Protein AF-A0A392R224-F1 (afdb_monomer_lite)

InterPro domains:
  IPR007122 Villin/Gelsolin [PTHR11977] (1-79)

Sequence (80 aa):
MVESMKFLASQARIYEGNEPIQFHSILQTFIVFKGGLSDGYKTYIAEKEIPDDTYTEDSLGLFRIQGSGPDNMQAIQVEP

Organism: NCBI:txid97028

Structure (mmCIF, N/CA/C/O backbone):
data_AF-A0A392R224-F1
#
_entry.id   AF-A0A392R224-F1
#
loop_
_atom_site.group_PDB
_atom_site.id
_atom_site.type_symbol
_atom_site.label_atom_id
_atom_site.label_alt_id
_atom_site.label_comp_id
_atom_site.label_asym_id
_atom_site.label_entity_id
_atom_site.label_seq_id
_atom_site.pdbx_PDB_ins_code
_atom_site.Cartn_x
_atom_site.Cartn_y
_atom_site.Cartn_z
_atom_site.occupancy
_atom_site.B_iso_or_equiv
_atom_site.auth_seq_id
_atom_site.auth_comp_id
_atom_site.auth_asym_id
_atom_site.auth_atom_id
_atom_site.pdbx_PDB_model_num
ATOM 1 N N . MET A 1 1 ? 19.057 11.330 3.595 1.00 68.31 1 MET A N 1
ATOM 2 C CA . MET A 1 1 ? 18.598 10.076 2.948 1.00 68.31 1 MET A CA 1
ATOM 3 C C . MET A 1 1 ? 19.340 9.783 1.641 1.00 68.31 1 MET A C 1
ATOM 5 O O . MET A 1 1 ? 19.850 8.682 1.489 1.00 68.31 1 MET A O 1
ATOM 9 N N . VAL A 1 2 ? 19.449 10.735 0.705 1.00 77.62 2 VAL A N 1
ATOM 10 C CA . VAL A 1 2 ? 20.188 10.508 -0.559 1.00 77.62 2 VAL A CA 1
ATOM 11 C C . VAL A 1 2 ? 21.702 10.387 -0.321 1.00 77.62 2 VAL A C 1
ATOM 13 O O . VAL A 1 2 ? 22.345 9.469 -0.826 1.00 77.62 2 VAL A O 1
ATOM 16 N N . GLU A 1 3 ? 22.252 11.241 0.547 1.00 87.19 3 GLU A N 1
ATOM 17 C CA . GLU A 1 3 ? 23.662 11.195 0.968 1.00 87.19 3 GLU A CA 1
ATOM 18 C C . GLU A 1 3 ? 24.034 9.879 1.667 1.00 87.19 3 GLU A C 1
ATOM 20 O O . GLU A 1 3 ? 25.077 9.298 1.378 1.00 87.19 3 GLU A O 1
ATOM 25 N N . SER A 1 4 ? 23.154 9.343 2.524 1.00 92.31 4 SER A N 1
ATOM 26 C CA . SER A 1 4 ? 23.373 8.051 3.196 1.00 92.31 4 SER A CA 1
ATOM 27 C C . SER A 1 4 ? 23.412 6.868 2.224 1.00 92.31 4 SER A C 1
ATOM 29 O O . SER A 1 4 ? 23.999 5.840 2.544 1.00 92.31 4 SER A O 1
ATOM 31 N N . MET A 1 5 ? 22.835 7.018 1.026 1.00 91.25 5 MET A N 1
ATOM 32 C CA . MET A 1 5 ? 22.918 6.037 -0.065 1.00 91.25 5 MET A CA 1
ATOM 33 C C . MET A 1 5 ? 23.995 6.385 -1.103 1.00 91.25 5 MET A C 1
ATOM 35 O O . MET A 1 5 ? 24.013 5.806 -2.190 1.00 91.25 5 MET A O 1
ATOM 39 N N . LYS A 1 6 ? 24.897 7.326 -0.786 1.00 93.62 6 LYS A N 1
ATOM 40 C CA . LYS A 1 6 ? 26.007 7.762 -1.650 1.00 93.62 6 LYS A CA 1
ATOM 41 C C . LYS A 1 6 ? 25.560 8.151 -3.065 1.00 93.62 6 LYS A C 1
ATOM 43 O O . LYS A 1 6 ? 26.326 7.988 -4.008 1.00 93.62 6 LYS A O 1
ATOM 48 N N . PHE A 1 7 ? 24.327 8.644 -3.213 1.00 90.62 7 PHE A N 1
ATOM 49 C CA . PHE A 1 7 ? 23.747 9.032 -4.505 1.00 90.62 7 PHE A CA 1
ATOM 50 C C . PHE A 1 7 ? 23.654 7.896 -5.547 1.00 90.62 7 PHE A C 1
ATOM 52 O O . PHE A 1 7 ? 23.523 8.169 -6.736 1.00 90.62 7 PHE A O 1
ATOM 59 N N . LEU A 1 8 ? 23.706 6.627 -5.124 1.00 95.00 8 LEU A N 1
ATOM 60 C CA . LEU A 1 8 ? 23.652 5.475 -6.037 1.00 95.00 8 LEU A CA 1
ATOM 61 C C . LEU A 1 8 ? 22.225 4.995 -6.326 1.00 95.00 8 LEU A C 1
ATOM 63 O O . LEU A 1 8 ? 21.983 4.362 -7.349 1.00 95.00 8 LEU A O 1
ATOM 67 N N . ALA A 1 9 ? 21.286 5.267 -5.421 1.00 91.19 9 ALA A N 1
ATOM 68 C CA . ALA A 1 9 ? 19.903 4.831 -5.553 1.00 91.19 9 ALA A CA 1
ATOM 69 C C . ALA A 1 9 ? 19.050 5.879 -6.279 1.00 91.19 9 ALA A C 1
ATOM 71 O O . ALA A 1 9 ? 19.129 7.074 -5.984 1.00 91.19 9 ALA A O 1
ATOM 72 N N . SER A 1 10 ? 18.179 5.422 -7.178 1.00 89.56 10 SER A N 1
ATOM 73 C CA . SER A 1 10 ? 17.101 6.247 -7.724 1.00 89.56 10 SER A CA 1
ATOM 74 C C . SER A 1 10 ? 15.963 6.359 -6.710 1.00 89.56 10 SER A C 1
ATOM 76 O O . SER A 1 10 ? 15.568 5.367 -6.101 1.00 89.56 10 SER A O 1
ATOM 78 N N . GLN A 1 11 ? 15.420 7.564 -6.537 1.00 89.81 11 GLN A N 1
ATOM 79 C CA . GLN A 1 11 ? 14.284 7.810 -5.652 1.00 89.81 11 GLN A CA 1
ATOM 80 C C . GLN A 1 11 ? 13.009 7.989 -6.477 1.00 89.81 11 GLN A C 1
ATOM 82 O O . GLN A 1 11 ? 12.988 8.767 -7.429 1.00 89.81 11 GLN A O 1
ATOM 87 N N . ALA A 1 12 ? 11.940 7.298 -6.086 1.00 90.81 12 ALA A N 1
ATOM 88 C CA . ALA A 1 12 ? 10.612 7.460 -6.660 1.00 90.81 12 ALA A CA 1
ATOM 89 C C . ALA A 1 12 ? 9.615 7.823 -5.557 1.00 90.81 12 ALA A C 1
ATOM 91 O O . ALA A 1 12 ? 9.694 7.310 -4.440 1.00 90.81 12 ALA A O 1
ATOM 92 N N . ARG A 1 13 ? 8.671 8.707 -5.884 1.00 93.12 13 ARG A N 1
ATOM 93 C CA . ARG A 1 13 ? 7.483 8.962 -5.070 1.00 93.12 13 ARG A CA 1
ATOM 94 C C . ARG A 1 13 ? 6.294 8.389 -5.819 1.00 93.12 13 ARG A C 1
ATOM 96 O O . ARG A 1 13 ? 6.014 8.824 -6.931 1.00 93.12 13 ARG A O 1
ATOM 103 N N . ILE A 1 14 ? 5.640 7.412 -5.212 1.00 92.31 14 ILE A N 1
ATOM 104 C CA . ILE A 1 14 ? 4.531 6.677 -5.812 1.00 92.31 14 ILE A CA 1
ATOM 105 C C . ILE A 1 14 ? 3.288 6.986 -4.986 1.00 92.31 14 ILE A C 1
ATOM 107 O O . ILE A 1 14 ? 3.360 7.038 -3.757 1.00 92.31 14 ILE A O 1
ATOM 111 N N . TYR A 1 15 ? 2.184 7.249 -5.672 1.00 91.56 15 TYR A N 1
ATOM 112 C CA . TYR A 1 15 ? 0.880 7.473 -5.062 1.00 91.56 15 TYR A CA 1
ATOM 113 C C . TYR A 1 15 ? -0.037 6.315 -5.428 1.00 91.56 15 TYR A C 1
ATOM 115 O O . TYR A 1 15 ? 0.101 5.752 -6.514 1.00 91.56 15 TYR A O 1
ATOM 123 N N . GLU A 1 16 ? -0.979 6.013 -4.539 1.00 88.06 16 GLU A N 1
ATOM 124 C CA . GLU A 1 16 ? -2.004 5.000 -4.774 1.00 88.06 16 GLU A CA 1
ATOM 125 C C . GLU A 1 16 ? -2.739 5.253 -6.104 1.00 88.06 16 GLU A C 1
ATOM 127 O O . GLU A 1 16 ? -3.096 6.392 -6.436 1.00 88.06 16 GLU A O 1
ATOM 132 N N . GLY A 1 17 ? -2.911 4.194 -6.895 1.00 86.06 17 GLY A N 1
ATOM 133 C CA . GLY A 1 17 ? -3.552 4.227 -8.211 1.00 86.06 17 GLY A CA 1
ATOM 134 C C . GLY A 1 17 ? -2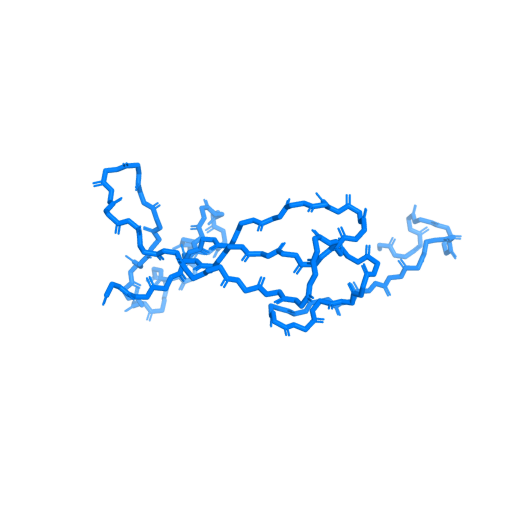.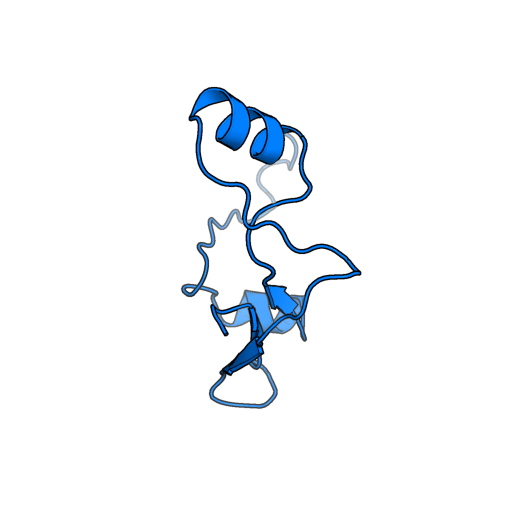686 4.816 -9.330 1.00 86.06 17 GLY A C 1
ATOM 135 O O . GLY A 1 17 ? -3.151 4.924 -10.465 1.00 86.06 17 GLY A O 1
ATOM 136 N N . ASN A 1 18 ? -1.449 5.220 -9.024 1.00 89.25 18 ASN A N 1
ATOM 137 C CA . ASN A 1 18 ? -0.477 5.773 -9.970 1.00 89.25 18 ASN A CA 1
ATOM 138 C C . ASN A 1 18 ? 0.851 4.999 -9.913 1.00 89.25 18 ASN A C 1
ATOM 140 O O . ASN A 1 18 ? 1.940 5.573 -10.023 1.00 89.25 18 ASN A O 1
ATOM 144 N N . GLU A 1 19 ? 0.769 3.690 -9.698 1.00 89.38 19 GLU A N 1
ATOM 145 C CA . GLU A 1 19 ? 1.918 2.802 -9.635 1.00 89.38 19 GLU A CA 1
ATOM 146 C C . GLU A 1 19 ? 2.550 2.612 -11.030 1.00 89.38 19 GLU A C 1
ATOM 148 O O . GLU A 1 19 ? 1.857 2.295 -12.001 1.00 89.38 19 GLU A O 1
ATOM 153 N N . PRO A 1 20 ? 3.877 2.788 -11.177 1.00 89.38 20 PRO A N 1
ATOM 154 C CA . PRO A 1 20 ? 4.562 2.482 -12.427 1.00 89.38 20 PRO A CA 1
ATOM 155 C C . PRO A 1 20 ? 4.694 0.966 -12.623 1.00 89.38 20 PRO A C 1
ATOM 157 O O . PRO A 1 20 ? 4.720 0.202 -11.661 1.00 89.38 20 PRO A O 1
ATOM 160 N N . ILE A 1 21 ? 4.890 0.511 -13.865 1.00 87.50 21 ILE A N 1
ATOM 161 C CA . ILE A 1 21 ? 5.004 -0.928 -14.171 1.00 87.50 21 ILE A CA 1
ATOM 162 C C . ILE A 1 21 ? 6.099 -1.634 -13.351 1.00 87.50 21 ILE A C 1
ATOM 164 O O . ILE A 1 21 ? 5.909 -2.763 -12.907 1.00 87.50 21 ILE A O 1
ATOM 168 N N . GLN A 1 22 ? 7.209 -0.945 -13.061 1.00 90.56 22 GLN A N 1
ATOM 169 C CA . GLN A 1 22 ? 8.303 -1.476 -12.244 1.00 90.56 22 GLN A CA 1
ATOM 170 C C . GLN A 1 22 ? 7.870 -1.785 -10.804 1.00 90.56 22 GLN A C 1
ATOM 172 O O . GLN A 1 22 ? 8.396 -2.719 -10.206 1.00 90.56 22 GLN A O 1
ATOM 177 N N . PHE A 1 23 ? 6.916 -1.032 -10.247 1.00 89.88 23 PHE A N 1
ATOM 178 C CA . PHE A 1 23 ? 6.379 -1.287 -8.910 1.00 89.88 23 PHE A CA 1
ATOM 179 C C . PHE A 1 23 ? 5.678 -2.647 -8.861 1.00 89.88 23 PHE A C 1
ATOM 181 O O . PHE A 1 23 ? 5.966 -3.463 -7.984 1.00 89.88 23 PHE A O 1
ATOM 188 N N . HIS A 1 24 ? 4.844 -2.930 -9.865 1.00 86.88 24 HIS A N 1
ATOM 189 C CA . HIS A 1 24 ? 4.189 -4.227 -10.004 1.00 86.88 24 HIS A CA 1
ATOM 190 C C . HIS A 1 24 ? 5.191 -5.357 -10.253 1.00 86.88 24 HIS A C 1
ATOM 192 O O . HIS A 1 24 ? 5.052 -6.425 -9.670 1.00 86.88 24 HIS A O 1
ATOM 198 N N . SER A 1 25 ? 6.250 -5.120 -11.036 1.00 87.38 25 SER A N 1
ATOM 199 C CA . SER A 1 25 ? 7.294 -6.132 -11.252 1.00 87.38 25 SER A CA 1
ATOM 200 C C . SER A 1 25 ? 8.056 -6.499 -9.972 1.00 87.38 25 SER A C 1
ATOM 202 O O . SER A 1 25 ? 8.488 -7.640 -9.834 1.00 87.38 25 SER A O 1
ATOM 204 N N . ILE A 1 26 ? 8.236 -5.548 -9.047 1.00 88.50 26 ILE A N 1
ATOM 205 C CA . ILE A 1 26 ? 8.943 -5.775 -7.778 1.00 88.50 26 ILE A CA 1
ATOM 206 C C . ILE A 1 26 ? 8.057 -6.524 -6.780 1.00 88.50 26 ILE A C 1
ATOM 208 O O . ILE A 1 26 ? 8.523 -7.469 -6.149 1.00 88.50 26 ILE A O 1
ATOM 212 N N . LEU A 1 27 ? 6.803 -6.095 -6.613 1.00 87.56 27 LEU A N 1
ATOM 213 C CA . LEU A 1 27 ? 5.911 -6.675 -5.605 1.00 87.56 27 LEU A CA 1
ATOM 214 C C . LEU A 1 27 ? 5.186 -7.930 -6.094 1.00 87.56 27 LEU A C 1
ATOM 216 O O . LEU A 1 27 ? 4.841 -8.765 -5.267 1.00 87.56 27 LEU A O 1
ATOM 220 N N . GLN A 1 28 ? 4.978 -8.069 -7.410 1.00 81.94 28 GLN A N 1
ATOM 221 C CA . GLN A 1 28 ? 4.252 -9.139 -8.121 1.00 81.94 28 GLN A CA 1
ATOM 222 C C . GLN A 1 28 ? 2.767 -9.277 -7.749 1.00 81.94 28 GLN A C 1
ATOM 224 O O . GLN A 1 28 ? 1.918 -9.504 -8.603 1.00 81.94 28 GLN A O 1
ATOM 229 N N . THR A 1 29 ? 2.426 -9.133 -6.475 1.00 81.06 29 THR A N 1
ATOM 230 C CA . THR A 1 29 ? 1.073 -9.095 -5.935 1.00 81.06 29 THR A CA 1
ATOM 231 C C . THR A 1 29 ? 1.077 -8.135 -4.756 1.00 81.06 29 THR A C 1
ATOM 233 O O . THR A 1 29 ? 1.904 -8.257 -3.855 1.00 81.06 29 THR A O 1
ATOM 236 N N . PHE A 1 30 ? 0.147 -7.183 -4.738 1.00 86.25 30 PHE A N 1
ATOM 237 C CA . PHE A 1 30 ? -0.050 -6.328 -3.573 1.00 86.25 30 PHE A CA 1
ATOM 238 C C . PHE A 1 30 ? -1.536 -6.085 -3.321 1.00 86.25 30 PHE A C 1
ATOM 240 O O . PHE A 1 30 ? -2.354 -6.060 -4.246 1.00 86.25 30 PHE A O 1
ATOM 247 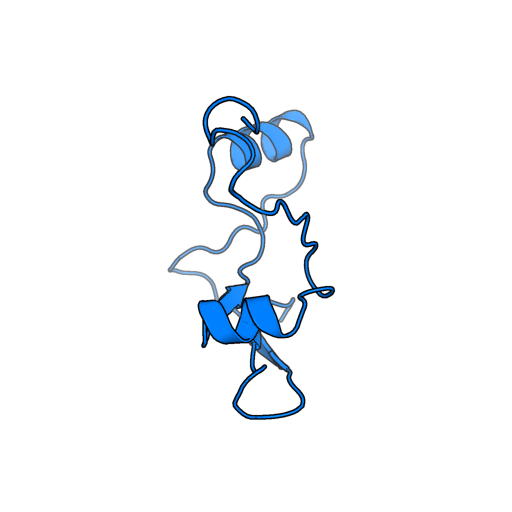N N . ILE A 1 31 ? -1.868 -5.962 -2.039 1.00 89.56 31 ILE A N 1
ATOM 248 C CA . ILE A 1 31 ? -3.225 -5.783 -1.535 1.00 89.56 31 ILE A CA 1
ATOM 249 C C . ILE A 1 31 ? -3.243 -4.463 -0.774 1.00 89.56 31 ILE A C 1
ATOM 251 O O . ILE A 1 31 ? -2.422 -4.255 0.121 1.00 89.56 31 ILE A O 1
ATOM 255 N N . VAL A 1 32 ? -4.165 -3.580 -1.137 1.00 90.50 32 VAL A N 1
ATOM 256 C CA . VAL A 1 32 ? -4.361 -2.290 -0.476 1.00 90.50 32 VAL A CA 1
ATOM 257 C C . VAL A 1 32 ? -5.552 -2.409 0.462 1.00 90.50 32 VAL A C 1
ATOM 259 O O . VAL A 1 32 ? -6.678 -2.633 0.018 1.00 90.50 32 VAL A O 1
ATOM 262 N N . PHE A 1 33 ? -5.290 -2.274 1.757 1.00 90.00 33 PHE A N 1
ATO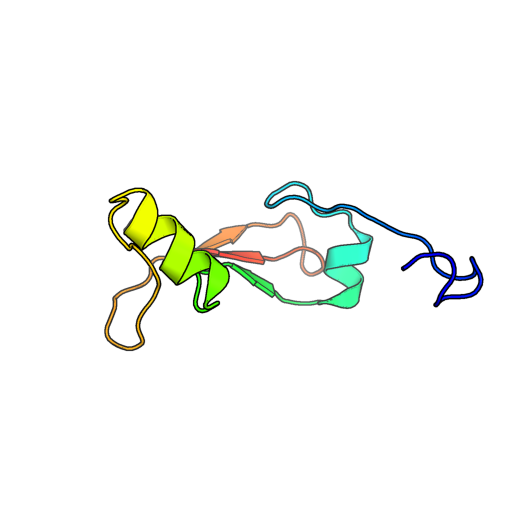M 263 C CA . PHE A 1 33 ? -6.319 -2.192 2.789 1.00 90.00 33 PHE A CA 1
ATOM 264 C C . PHE A 1 33 ? -6.693 -0.735 3.043 1.00 90.00 33 PHE A C 1
ATOM 266 O O . PHE A 1 33 ? -5.867 0.163 2.875 1.00 90.00 33 PHE A O 1
ATOM 273 N N . LYS A 1 34 ? -7.930 -0.512 3.484 1.00 88.50 34 LYS A N 1
ATOM 274 C CA . LYS A 1 34 ? -8.364 0.798 3.959 1.00 88.50 34 LYS A CA 1
ATOM 275 C C . LYS A 1 34 ? -7.803 1.097 5.344 1.00 88.50 34 LYS A C 1
ATOM 277 O O . LYS A 1 34 ? -7.618 0.204 6.174 1.00 88.50 34 LYS A O 1
ATOM 282 N N . GLY A 1 35 ? -7.558 2.383 5.562 1.00 88.94 35 GLY A N 1
ATOM 283 C CA . GLY A 1 35 ? -7.013 2.924 6.797 1.00 88.94 35 GLY A CA 1
ATOM 284 C C . GLY A 1 35 ? -5.528 2.630 6.982 1.00 88.94 35 GLY A C 1
ATOM 285 O O . GLY A 1 35 ? -4.752 2.655 6.024 1.00 88.94 35 GLY A O 1
ATOM 286 N N . GLY A 1 36 ? -5.103 2.399 8.222 1.00 88.88 36 GLY A N 1
ATOM 287 C CA . GLY A 1 36 ? -3.689 2.211 8.519 1.00 88.88 36 GLY A CA 1
ATOM 288 C C . GLY A 1 36 ? -3.412 1.678 9.918 1.00 88.88 36 GLY A C 1
ATOM 289 O O . GLY A 1 36 ? -3.962 2.124 10.916 1.00 88.88 36 GLY A O 1
ATOM 290 N N . LEU A 1 37 ? -2.470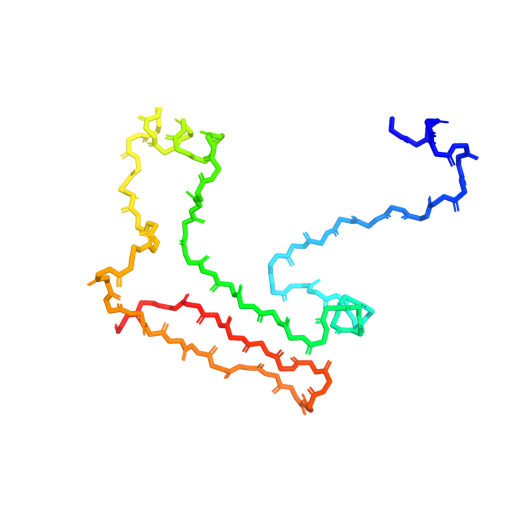 0.739 10.012 1.00 85.69 37 LEU A N 1
ATOM 291 C CA . LEU A 1 37 ? -2.053 0.171 11.300 1.00 85.69 37 LEU A CA 1
ATOM 292 C C . LEU A 1 37 ? -0.915 0.950 11.972 1.00 85.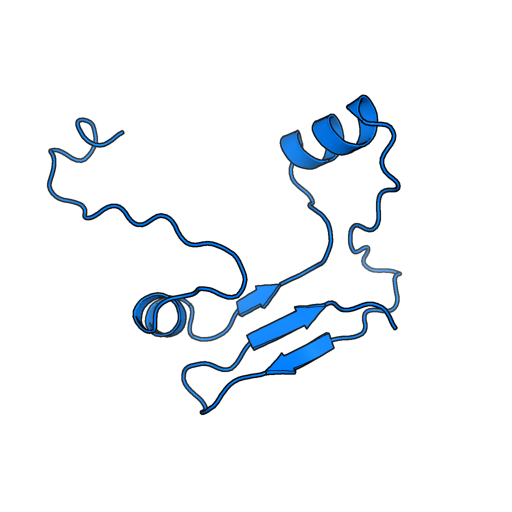69 37 LEU A C 1
ATOM 294 O O . LEU A 1 37 ? -0.591 0.672 13.129 1.00 85.69 37 LEU A O 1
ATOM 298 N N . SER A 1 38 ? -0.300 1.899 11.260 1.00 88.62 38 SER A N 1
ATOM 299 C CA . SER A 1 38 ? 0.843 2.658 11.764 1.00 88.62 38 SER A CA 1
ATOM 300 C C . SER A 1 38 ? 0.433 3.617 12.879 1.00 88.62 38 SER A C 1
ATOM 302 O O . SER A 1 38 ? -0.646 4.207 12.844 1.00 88.62 38 SER A O 1
ATOM 304 N N . ASP A 1 39 ? 1.327 3.823 13.848 1.00 91.62 39 ASP A N 1
ATOM 305 C CA . ASP A 1 39 ? 1.081 4.763 14.947 1.00 91.62 39 ASP A CA 1
ATOM 306 C C . ASP A 1 39 ? 0.819 6.176 14.418 1.00 91.62 39 ASP A C 1
ATOM 308 O O . ASP A 1 39 ? -0.091 6.849 14.881 1.00 91.62 39 ASP A O 1
ATOM 312 N N . GLY A 1 40 ? 1.541 6.592 13.371 1.00 92.81 40 GLY A N 1
ATOM 313 C CA . GLY A 1 40 ? 1.324 7.890 12.731 1.00 92.81 40 GLY A CA 1
ATOM 314 C C . GLY A 1 40 ? -0.074 8.045 12.126 1.00 92.81 40 GLY A C 1
ATOM 315 O O . GLY A 1 40 ? -0.668 9.114 12.248 1.00 92.81 40 GLY A O 1
ATOM 316 N N . TYR A 1 41 ? -0.622 6.989 11.514 1.00 91.12 41 TYR A N 1
ATOM 317 C CA . TYR A 1 41 ? -1.999 7.007 11.018 1.00 91.12 41 TYR A CA 1
ATOM 318 C C . TYR A 1 41 ? -2.998 7.115 12.176 1.00 91.12 41 TYR A C 1
ATOM 320 O O . TYR A 1 41 ? -3.848 8.004 12.166 1.00 91.12 41 TYR A O 1
ATOM 328 N N . LYS A 1 42 ? -2.840 6.280 13.211 1.00 91.62 42 LYS A N 1
ATOM 329 C CA . LYS A 1 42 ? -3.707 6.277 14.402 1.00 91.62 42 LYS A CA 1
ATOM 330 C C . LYS A 1 42 ? -3.688 7.613 15.147 1.00 91.62 42 LYS A C 1
ATOM 332 O O . LYS A 1 42 ? -4.726 8.088 15.597 1.00 91.62 42 LYS A O 1
ATOM 337 N N . THR A 1 43 ? -2.520 8.243 15.257 1.00 94.94 43 THR A N 1
ATOM 338 C CA . THR A 1 43 ? -2.399 9.589 15.824 1.00 94.94 43 THR A CA 1
ATOM 339 C C . THR A 1 43 ? -3.116 10.613 14.947 1.00 94.94 43 THR A C 1
ATOM 341 O O . THR A 1 43 ? -3.910 11.390 15.464 1.00 94.94 43 THR A O 1
ATOM 344 N N . TYR A 1 44 ? -2.907 10.584 13.627 1.00 93.31 44 TYR A N 1
ATOM 345 C CA . TYR A 1 44 ? -3.532 11.533 12.702 1.00 93.31 44 TYR A CA 1
ATOM 346 C C . TYR A 1 44 ? -5.066 11.485 12.737 1.00 93.31 44 TYR A C 1
ATOM 348 O O . TYR A 1 44 ? -5.702 12.534 12.835 1.00 93.31 44 TYR A O 1
ATOM 356 N N . ILE A 1 45 ? -5.668 10.294 12.676 1.00 94.25 45 ILE A N 1
ATOM 357 C CA . ILE A 1 45 ? -7.133 10.153 12.706 1.00 94.25 45 ILE A CA 1
ATOM 358 C C . ILE A 1 45 ? -7.714 10.612 14.049 1.00 94.25 45 ILE A C 1
ATOM 360 O O . ILE A 1 45 ? -8.719 11.320 14.055 1.00 94.25 45 ILE A O 1
ATOM 364 N N . ALA A 1 46 ? -7.043 10.300 15.166 1.00 93.31 46 ALA A N 1
ATOM 365 C CA . ALA A 1 46 ? -7.469 10.712 16.500 1.00 93.31 46 ALA A CA 1
ATOM 366 C C . ALA A 1 46 ? -7.389 12.236 16.680 1.00 93.31 46 ALA A C 1
ATOM 368 O O . ALA A 1 46 ? -8.324 12.846 17.188 1.00 93.31 46 ALA A O 1
ATOM 369 N N . GLU A 1 47 ? -6.305 12.868 16.217 1.00 96.44 47 GLU A N 1
ATOM 370 C CA . GLU A 1 47 ? -6.130 14.327 16.267 1.00 96.44 47 GLU A CA 1
ATOM 371 C C . GLU A 1 47 ? -7.117 15.086 15.374 1.00 96.44 47 GLU A C 1
ATOM 373 O O . GLU A 1 47 ? -7.437 16.245 15.640 1.00 96.44 47 GLU A O 1
ATOM 378 N N . LYS A 1 48 ? -7.556 14.464 14.276 1.00 95.75 48 LYS A N 1
ATOM 379 C CA . LYS A 1 48 ? -8.473 15.065 13.302 1.00 95.75 48 LYS A CA 1
ATOM 380 C C . LYS A 1 48 ? -9.933 14.683 13.521 1.00 95.75 48 LYS A C 1
ATOM 382 O O . LYS A 1 48 ? -10.769 15.164 12.760 1.00 95.75 48 LYS A O 1
ATOM 387 N N . GLU A 1 49 ? -10.222 13.849 14.520 1.00 93.25 49 GLU A N 1
ATOM 388 C CA . GLU A 1 49 ? -11.557 13.303 14.798 1.00 93.25 49 GLU A CA 1
ATOM 389 C C . GLU A 1 49 ? -12.194 12.649 13.555 1.00 93.25 49 GLU A C 1
ATOM 391 O O . GLU A 1 49 ? -13.401 12.732 13.324 1.00 93.25 49 GLU A O 1
ATOM 396 N N . ILE A 1 50 ? -11.364 12.013 12.723 1.00 91.81 50 ILE A N 1
ATOM 397 C CA . ILE A 1 50 ? -11.814 11.292 11.529 1.00 91.81 50 ILE A CA 1
ATOM 398 C C . ILE A 1 50 ? -12.257 9.889 11.972 1.00 91.81 50 ILE A C 1
ATOM 400 O O . ILE A 1 50 ? -11.511 9.247 12.717 1.00 91.81 50 ILE A O 1
ATOM 404 N N . PRO A 1 51 ? -13.429 9.394 11.527 1.00 88.12 51 PRO A N 1
ATOM 405 C CA . PRO A 1 51 ? -13.828 8.008 11.756 1.00 88.12 51 PRO A CA 1
ATOM 406 C C . PRO A 1 51 ? -12.746 7.030 11.284 1.00 88.12 51 PRO A C 1
ATOM 408 O O . PRO A 1 51 ? -12.229 7.155 10.174 1.00 88.12 51 PRO A O 1
ATOM 411 N N . ASP A 1 52 ? -12.380 6.083 12.148 1.00 86.69 52 ASP A N 1
ATOM 412 C CA . ASP A 1 52 ? -11.400 5.056 11.810 1.00 86.69 52 ASP A CA 1
ATOM 413 C C . ASP A 1 52 ? -12.082 3.907 11.062 1.00 86.69 52 ASP A C 1
ATOM 415 O O . ASP A 1 52 ? -12.763 3.081 11.668 1.00 86.69 52 ASP A O 1
ATOM 419 N N . ASP A 1 53 ? -11.861 3.858 9.751 1.00 80.81 53 ASP A N 1
ATOM 420 C CA . ASP A 1 53 ? -12.325 2.781 8.871 1.00 80.81 53 ASP A CA 1
ATOM 421 C C . ASP A 1 53 ? -11.195 1.775 8.556 1.00 80.81 53 ASP A C 1
ATOM 423 O O . ASP A 1 53 ? -11.164 1.148 7.491 1.00 80.81 53 ASP A O 1
ATOM 427 N N . THR A 1 54 ? -10.213 1.639 9.457 1.00 87.44 54 THR A N 1
ATOM 428 C CA . THR A 1 54 ? -9.126 0.660 9.312 1.00 87.44 54 THR A CA 1
ATOM 429 C C . THR A 1 54 ? -9.647 -0.774 9.382 1.00 87.44 54 THR A C 1
ATOM 431 O O . THR A 1 54 ? -10.472 -1.128 10.224 1.00 87.44 54 THR A O 1
ATOM 434 N N . TYR A 1 55 ? -9.115 -1.631 8.508 1.00 84.62 55 TYR A N 1
ATOM 435 C CA . TYR A 1 55 ? -9.402 -3.065 8.510 1.00 84.62 55 TYR A CA 1
ATOM 436 C C . TYR A 1 55 ? -9.101 -3.739 9.865 1.00 84.62 55 TYR A C 1
ATOM 438 O O . TYR A 1 55 ? -8.055 -3.505 10.475 1.00 84.62 55 TYR A O 1
ATOM 446 N N . THR A 1 56 ? -9.985 -4.650 10.283 1.00 83.38 56 THR A N 1
ATOM 447 C CA . THR A 1 56 ? -9.810 -5.533 11.444 1.00 83.38 56 THR A CA 1
ATOM 448 C C . THR A 1 56 ? -10.075 -6.977 11.022 1.00 83.38 56 THR A C 1
ATOM 450 O O . THR A 1 56 ? -10.805 -7.219 10.068 1.00 83.38 56 THR A O 1
ATOM 453 N N . GLU A 1 57 ? -9.485 -7.959 11.709 1.00 83.38 57 GLU A N 1
ATOM 454 C CA . GLU A 1 57 ? -9.641 -9.381 11.340 1.00 83.38 57 GLU A CA 1
ATOM 455 C C . GLU A 1 57 ? -11.100 -9.864 11.377 1.00 83.38 57 GLU A C 1
ATOM 457 O O . GLU A 1 57 ? -11.472 -10.763 10.626 1.00 83.38 57 GLU A O 1
ATOM 462 N N . ASP A 1 58 ? -11.929 -9.235 12.211 1.00 85.81 58 ASP A N 1
ATOM 463 C CA . ASP A 1 58 ? -13.350 -9.550 12.354 1.00 85.81 58 ASP A CA 1
ATOM 464 C C . ASP A 1 58 ? -14.244 -8.804 11.343 1.00 85.81 58 ASP A C 1
ATOM 466 O O . ASP A 1 58 ? -15.457 -9.033 11.311 1.00 85.81 58 ASP A O 1
ATOM 470 N N . SER A 1 59 ? -13.691 -7.889 10.534 1.00 82.25 59 SER A N 1
ATOM 471 C CA . SER A 1 59 ? -14.485 -7.083 9.606 1.00 82.25 59 SER A CA 1
ATOM 472 C C . SER A 1 59 ? -14.662 -7.743 8.239 1.00 82.25 59 SER A C 1
ATOM 474 O O . SER A 1 59 ? -13.781 -8.403 7.686 1.00 82.25 59 SER A O 1
ATOM 476 N N . LEU A 1 60 ? -15.851 -7.553 7.660 1.00 87.31 60 LEU A N 1
ATOM 477 C CA . LEU A 1 60 ? -16.134 -7.969 6.292 1.00 87.31 60 LEU A CA 1
ATOM 478 C C . LEU A 1 60 ? -15.477 -6.984 5.316 1.00 87.31 60 LEU A C 1
ATOM 480 O O . LEU A 1 60 ? -15.865 -5.819 5.254 1.00 87.31 60 LEU A O 1
ATOM 484 N N . GLY A 1 61 ? -14.511 -7.454 4.528 1.00 88.88 61 GLY A N 1
ATOM 485 C CA . GLY A 1 61 ? -13.867 -6.658 3.481 1.00 88.88 61 GLY A CA 1
ATOM 486 C C . GLY A 1 61 ? -14.400 -6.981 2.084 1.00 88.88 61 GLY A C 1
ATOM 487 O O . GLY A 1 61 ? -14.369 -8.139 1.666 1.00 88.88 61 GLY A O 1
ATOM 488 N N . LEU A 1 62 ? -14.828 -5.959 1.332 1.00 92.75 62 LEU A N 1
ATOM 489 C CA . LEU A 1 62 ? -15.043 -6.074 -0.112 1.00 92.75 62 LEU A CA 1
ATOM 490 C C . LEU A 1 62 ? -13.772 -5.654 -0.852 1.00 92.75 62 LEU A C 1
ATOM 492 O O . LEU A 1 62 ? -13.249 -4.563 -0.632 1.00 92.75 62 LEU A O 1
ATOM 496 N N . PHE A 1 63 ? -13.296 -6.501 -1.764 1.00 93.06 63 PHE A N 1
ATOM 497 C CA . PHE A 1 63 ? -12.122 -6.210 -2.581 1.00 93.06 63 PHE A CA 1
ATOM 498 C C . PHE A 1 63 ? -12.495 -6.112 -4.050 1.00 93.06 63 PHE A C 1
ATOM 500 O O . PHE A 1 63 ? -13.047 -7.042 -4.642 1.00 93.06 63 PHE A O 1
ATOM 507 N N . ARG A 1 64 ? -12.119 -4.991 -4.661 1.00 93.31 64 ARG A N 1
ATOM 508 C CA . ARG A 1 64 ? -12.115 -4.852 -6.111 1.00 93.31 64 ARG A CA 1
ATOM 509 C C . ARG A 1 64 ? -10.787 -5.363 -6.643 1.00 93.31 64 ARG A C 1
ATOM 511 O O . ARG A 1 64 ? -9.726 -4.852 -6.285 1.00 93.31 64 ARG A O 1
ATOM 518 N N . ILE A 1 65 ? -10.869 -6.325 -7.551 1.00 91.69 65 ILE A N 1
ATOM 519 C CA . ILE A 1 65 ? -9.725 -6.796 -8.320 1.00 91.69 65 ILE A CA 1
ATOM 520 C C . ILE A 1 65 ? -9.637 -5.968 -9.601 1.00 91.69 65 ILE A C 1
ATOM 522 O O . ILE A 1 65 ? -10.614 -5.872 -10.344 1.00 91.69 65 ILE A O 1
ATOM 526 N N . GLN A 1 66 ? -8.482 -5.357 -9.853 1.00 87.75 66 GLN A N 1
ATOM 527 C CA . GLN A 1 66 ? -8.247 -4.556 -11.053 1.00 87.75 66 GLN A CA 1
ATOM 528 C C . GLN A 1 66 ? -6.846 -4.796 -11.621 1.00 87.75 66 GLN A C 1
ATOM 530 O O . GLN A 1 66 ? -5.937 -5.201 -10.903 1.00 87.75 66 GLN A O 1
ATOM 535 N N . GLY A 1 67 ? -6.688 -4.547 -12.918 1.00 84.25 67 GLY A N 1
ATOM 536 C CA . GLY A 1 67 ? -5.467 -4.801 -13.680 1.00 84.25 67 GLY A CA 1
ATOM 537 C C . GLY A 1 67 ? -5.806 -5.022 -15.152 1.00 84.25 67 GLY A C 1
ATOM 538 O O . GLY A 1 67 ? -6.964 -5.260 -15.498 1.00 84.25 67 GLY A O 1
ATOM 539 N N . SER A 1 68 ? -4.810 -4.910 -16.026 1.00 76.44 68 SER A N 1
ATOM 540 C CA . SER A 1 68 ? -4.961 -5.184 -17.463 1.00 76.44 68 SER A CA 1
ATOM 541 C C . SER A 1 68 ? -4.286 -6.485 -17.901 1.00 76.44 68 SER A C 1
ATOM 543 O O . SER A 1 68 ? -4.481 -6.917 -19.036 1.00 76.44 68 SER A O 1
ATOM 545 N N . GLY A 1 69 ? -3.527 -7.132 -17.015 1.00 78.94 69 GLY A N 1
ATOM 546 C CA . GLY A 1 69 ? -2.890 -8.419 -17.254 1.00 78.94 69 GLY A CA 1
ATOM 547 C C . GLY A 1 69 ? -2.326 -9.036 -15.971 1.00 78.94 69 GLY A C 1
ATOM 548 O O . GLY A 1 69 ? -2.356 -8.404 -14.918 1.00 78.94 69 GLY A O 1
ATOM 549 N N . PRO A 1 70 ? -1.792 -10.266 -16.046 1.00 77.44 70 PRO A N 1
ATOM 550 C CA . PRO A 1 70 ? -1.308 -11.010 -14.880 1.00 77.44 70 PRO A CA 1
ATOM 551 C C . PRO A 1 70 ? -0.250 -10.257 -14.065 1.00 77.44 70 PRO A C 1
ATOM 553 O O . PRO A 1 70 ? -0.219 -10.368 -12.845 1.00 77.44 70 PRO A O 1
ATOM 556 N N . ASP A 1 71 ? 0.569 -9.451 -14.741 1.00 78.81 71 ASP A N 1
ATOM 557 C CA . ASP A 1 71 ? 1.729 -8.776 -14.154 1.00 78.81 71 ASP A CA 1
ATOM 558 C C . ASP A 1 71 ? 1.398 -7.438 -13.475 1.00 78.81 71 ASP A C 1
ATOM 560 O O . ASP A 1 71 ? 2.294 -6.782 -12.949 1.00 78.81 71 ASP A O 1
ATOM 564 N N . ASN A 1 72 ? 0.138 -6.990 -13.508 1.00 81.56 72 ASN A N 1
ATOM 565 C CA . ASN A 1 72 ? -0.291 -5.739 -12.872 1.00 81.56 72 ASN A CA 1
ATOM 566 C C . ASN A 1 72 ? -1.632 -5.853 -12.134 1.00 81.56 72 ASN A C 1
ATOM 568 O O . ASN A 1 72 ? -2.303 -4.845 -11.901 1.00 81.56 72 ASN A O 1
ATOM 572 N N . MET A 1 73 ? -2.018 -7.075 -11.763 1.00 86.56 73 MET A N 1
ATOM 573 C CA . MET A 1 73 ? -3.197 -7.303 -10.935 1.00 86.56 73 MET A CA 1
ATOM 574 C C . MET A 1 73 ? -2.983 -6.744 -9.527 1.00 86.56 73 MET A C 1
ATOM 576 O O . MET A 1 73 ? -1.925 -6.912 -8.919 1.00 86.56 73 MET A O 1
ATOM 580 N N . GLN A 1 74 ? -4.021 -6.113 -8.991 1.00 89.75 74 GLN A N 1
ATOM 581 C CA . GLN A 1 74 ? -4.062 -5.603 -7.626 1.00 89.75 74 GLN A CA 1
ATOM 582 C C . GLN A 1 74 ? -5.446 -5.816 -7.012 1.00 89.75 74 GLN A C 1
ATOM 584 O O . GLN A 1 74 ? -6.465 -5.798 -7.712 1.00 89.75 74 GLN A O 1
ATOM 589 N N . ALA A 1 75 ? -5.468 -5.999 -5.694 1.00 92.44 75 ALA A N 1
ATOM 590 C CA . ALA A 1 75 ? -6.688 -6.071 -4.904 1.00 92.44 75 ALA A CA 1
ATOM 591 C C . ALA A 1 75 ? -6.767 -4.844 -3.995 1.00 92.44 75 ALA A C 1
ATOM 593 O O . ALA A 1 75 ? -5.868 -4.609 -3.192 1.00 92.44 75 ALA A O 1
ATOM 594 N N . ILE A 1 76 ? -7.840 -4.067 -4.119 1.00 92.25 76 ILE A N 1
ATOM 595 C CA . ILE A 1 76 ? -8.050 -2.858 -3.318 1.00 92.25 76 ILE A CA 1
ATOM 596 C C . ILE A 1 76 ? -9.329 -3.027 -2.511 1.00 92.25 76 ILE A C 1
ATOM 598 O O . ILE A 1 76 ? -10.382 -3.324 -3.084 1.00 92.25 76 ILE A O 1
ATOM 602 N N . GLN A 1 77 ? -9.239 -2.823 -1.198 1.00 91.56 77 GLN A N 1
ATOM 603 C CA . GLN A 1 77 ? -10.399 -2.800 -0.319 1.00 91.56 77 GLN A CA 1
ATOM 604 C C . GLN A 1 77 ? -11.266 -1.574 -0.636 1.00 91.56 77 GLN A C 1
ATOM 606 O O . GLN A 1 77 ? -10.800 -0.434 -0.633 1.00 91.56 77 GLN A O 1
ATOM 611 N N . VAL A 1 78 ? -12.543 -1.808 -0.916 1.00 90.81 78 VAL A N 1
ATOM 612 C CA . VAL A 1 78 ? -13.545 -0.781 -1.228 1.00 90.81 78 VAL A CA 1
ATOM 613 C C . VAL A 1 78 ? -14.676 -0.825 -0.201 1.00 90.81 78 VAL A C 1
ATOM 615 O O . VAL A 1 78 ? -14.696 -1.700 0.660 1.00 90.81 78 VAL A O 1
ATOM 618 N N . GLU A 1 79 ? -15.575 0.163 -0.240 1.00 86.31 79 GLU A N 1
ATOM 619 C CA . GLU A 1 79 ? -16.806 0.060 0.557 1.00 86.31 79 GLU A CA 1
ATOM 620 C C . GLU A 1 79 ? -17.660 -1.103 0.026 1.00 86.31 79 GLU A C 1
ATOM 622 O O . GLU A 1 79 ? -17.701 -1.258 -1.200 1.00 86.31 79 GLU A O 1
ATOM 627 N N . PRO A 1 80 ? -18.292 -1.904 0.907 1.00 78.75 80 PRO A N 1
ATOM 628 C CA . PRO A 1 80 ? -19.221 -2.969 0.529 1.00 78.75 80 PRO A CA 1
ATOM 629 C C . PRO A 1 80 ? -20.398 -2.525 -0.350 1.00 78.75 80 PRO A C 1
ATOM 631 O O . PRO A 1 80 ? -20.878 -1.378 -0.192 1.00 78.75 80 PRO A O 1
#

Foldseek 3Di:
DCVVVVVPDDDDDADPPRDDLVNLVVVVEDEAWPFDPDPVRVVVCVVVVNDGPGDDPPDDWDWDWDDDDSSGIYTYTDDD

Secondary structure (DSSP, 8-state):
-TGGGTT-SPP----TT---HHHHHHHSSEEE-SS--SHHHHHHHHHHT-------TTS--EEEEE-SSGGG-EEEEE--

pLDDT: mean 88.22, std 5.06, range [68.31, 96.44]

Radius of gyration: 16.2 Å; chains: 1; bounding box: 45×26×34 Å